Protein AF-A0A7J9QIY5-F1 (afdb_monomer_lite)

pLDDT: mean 89.52, std 9.62, range [53.38, 96.69]

Foldseek 3Di:
DAPPQDPVNVVVQCVVQVDPCSRPVCPVVVVVDPVVVVVCCVVPPPDDDDPDDDDDDDPLVVQLCCCCVVVVDDSVVSVVVVVVVVVVVVVVPDDPVVPD

Secondary structure (DSSP, 8-state):
--TT--HHHHHHHHHHHSSSTT-GGGHHHHHTS-HHHHHHHHHS-----------PPP-HHHHHIIIIIIT---HHHHHHHHHHHHHHHHHTT--GGG--

Radius of gyration: 25.41 Å; chains: 1; bounding box: 50×44×49 Å

Structure (mmCIF, N/CA/C/O backbone):
data_AF-A0A7J9QIY5-F1
#
_entry.id   AF-A0A7J9QIY5-F1
#
loop_
_atom_site.group_PDB
_atom_site.id
_atom_site.type_symbol
_atom_site.label_atom_id
_atom_site.label_alt_id
_atom_site.label_comp_id
_atom_site.label_asym_id
_atom_site.label_entity_id
_atom_site.label_seq_id
_atom_site.pdbx_PDB_ins_code
_atom_site.Cartn_x
_atom_site.Cartn_y
_atom_site.Cartn_z
_atom_site.occupancy
_atom_site.B_iso_or_equiv
_atom_site.auth_seq_id
_atom_site.auth_comp_id
_atom_site.auth_asym_id
_atom_site.auth_atom_id
_atom_site.pdbx_PDB_model_num
ATOM 1 N N . GLY A 1 1 ? -7.225 10.770 13.212 1.00 83.69 1 GLY A N 1
ATOM 2 C CA . GLY A 1 1 ? -7.439 9.803 14.313 1.00 83.69 1 GLY A CA 1
ATOM 3 C C . GLY A 1 1 ? -8.004 10.548 15.506 1.00 83.69 1 GLY A C 1
ATOM 4 O O . GLY A 1 1 ? -7.936 11.766 15.489 1.00 83.69 1 GLY A O 1
ATOM 5 N N . PHE A 1 2 ? -8.557 9.859 16.503 1.00 90.62 2 PHE A N 1
ATOM 6 C CA . PHE A 1 2 ? -9.164 10.504 17.678 1.00 90.62 2 PHE A CA 1
ATOM 7 C C . PHE A 1 2 ? -8.123 10.783 18.767 1.00 90.62 2 PHE A C 1
ATOM 9 O O . PHE A 1 2 ? -7.235 9.957 19.007 1.00 90.62 2 PHE A O 1
ATOM 16 N N . GLU A 1 3 ? -8.218 11.936 19.428 1.00 90.94 3 GLU A N 1
ATOM 17 C CA . GLU A 1 3 ? -7.262 12.304 20.475 1.00 90.94 3 GLU A CA 1
ATOM 18 C C . GLU A 1 3 ? -7.379 11.356 21.672 1.00 90.94 3 GLU A C 1
ATOM 20 O O . GLU A 1 3 ? -8.466 10.928 22.049 1.00 90.94 3 GLU A O 1
ATOM 25 N N . ARG A 1 4 ? -6.240 11.005 22.285 1.00 91.06 4 ARG A N 1
ATOM 26 C CA . ARG A 1 4 ? -6.153 10.089 23.445 1.00 91.06 4 ARG A CA 1
ATOM 27 C C . ARG A 1 4 ? -6.690 8.668 23.198 1.00 91.06 4 ARG A C 1
ATOM 29 O O . ARG A 1 4 ? -6.721 7.859 24.126 1.00 91.06 4 ARG A O 1
ATOM 36 N N . ILE A 1 5 ? -7.023 8.313 21.956 1.00 93.62 5 ILE A N 1
ATOM 37 C CA . ILE A 1 5 ? -7.421 6.960 21.564 1.00 93.62 5 ILE A CA 1
ATOM 38 C C . ILE A 1 5 ? -6.306 6.328 20.731 1.00 93.62 5 ILE A C 1
ATOM 40 O O . ILE A 1 5 ? -6.174 6.547 19.530 1.00 93.62 5 ILE A O 1
ATOM 44 N N . GLY A 1 6 ? -5.495 5.499 21.390 1.00 94.00 6 GLY A N 1
ATOM 45 C CA . GLY A 1 6 ? -4.486 4.674 20.725 1.00 94.00 6 GLY A CA 1
ATOM 46 C C . GLY A 1 6 ? -5.063 3.383 20.118 1.00 94.00 6 GLY A C 1
ATOM 47 O O . GLY A 1 6 ? -6.212 3.027 20.393 1.00 94.00 6 GLY A O 1
ATOM 48 N N . PRO A 1 7 ? -4.257 2.604 19.368 1.00 96.06 7 PRO A N 1
ATOM 49 C CA . PRO A 1 7 ? -4.719 1.416 18.638 1.00 96.06 7 PRO A CA 1
ATOM 50 C C . PRO A 1 7 ? -5.403 0.350 19.511 1.00 96.06 7 PRO A C 1
ATOM 52 O O . PRO A 1 7 ? -6.434 -0.204 19.132 1.00 96.06 7 PRO A O 1
ATOM 55 N N . LYS A 1 8 ? -4.870 0.082 20.714 1.00 96.69 8 LYS A N 1
ATOM 56 C CA . LYS A 1 8 ? -5.444 -0.899 21.656 1.00 96.69 8 LYS A CA 1
ATOM 57 C C . LYS A 1 8 ? -6.835 -0.478 22.136 1.00 96.69 8 LYS A C 1
ATOM 59 O O . LYS A 1 8 ? -7.747 -1.302 22.196 1.00 96.69 8 LYS A O 1
ATOM 64 N N . THR A 1 9 ? -6.989 0.800 22.475 1.00 95.12 9 THR A N 1
ATOM 65 C CA . THR A 1 9 ? -8.262 1.370 22.927 1.00 95.12 9 THR A CA 1
ATOM 66 C C . THR A 1 9 ? -9.255 1.440 21.771 1.00 95.12 9 THR A C 1
ATOM 68 O O . THR A 1 9 ? -10.379 0.978 21.932 1.00 95.12 9 THR A O 1
ATOM 71 N N . ALA A 1 10 ? -8.825 1.895 20.589 1.00 94.94 10 ALA A N 1
ATOM 72 C CA . ALA A 1 10 ? -9.645 1.919 19.377 1.00 94.94 10 ALA A CA 1
ATOM 73 C C . ALA A 1 10 ? -10.233 0.535 19.062 1.00 94.94 10 ALA A C 1
ATOM 75 O O . ALA A 1 10 ? -11.440 0.397 18.864 1.00 94.94 10 ALA A O 1
ATOM 76 N N . LEU A 1 11 ? -9.401 -0.513 19.106 1.00 95.94 11 LEU A N 1
ATOM 77 C CA . LEU A 1 11 ? -9.848 -1.885 18.871 1.00 95.94 11 LEU A CA 1
ATOM 78 C C . LEU A 1 11 ? -10.874 -2.350 19.914 1.00 95.94 11 LEU A C 1
ATOM 80 O O . LEU A 1 11 ? -11.854 -3.005 19.560 1.00 95.94 11 LEU A O 1
ATOM 84 N N . LYS A 1 12 ? -10.662 -2.026 21.197 1.00 96.31 12 LYS A N 1
ATOM 85 C CA . LYS A 1 12 ? -11.617 -2.350 22.268 1.00 96.31 12 LYS A CA 1
ATOM 86 C C . LYS A 1 12 ? -12.975 -1.689 22.007 1.00 96.31 12 LYS A C 1
ATOM 88 O O . LYS A 1 12 ? -13.991 -2.374 22.085 1.00 96.31 12 LYS A O 1
ATOM 93 N N . LEU A 1 13 ? -12.981 -0.403 21.658 1.00 95.31 13 LEU A N 1
ATOM 94 C CA . LEU A 1 13 ? -14.205 0.366 21.423 1.00 95.31 13 LEU A CA 1
ATOM 95 C C . LEU A 1 13 ? -14.983 -0.144 20.212 1.00 95.31 13 LEU A C 1
ATOM 97 O O . LEU A 1 13 ? -16.177 -0.398 20.330 1.00 95.31 13 LEU A O 1
ATOM 101 N N . ILE A 1 14 ? -14.309 -0.407 19.091 1.00 95.25 14 ILE A N 1
ATOM 102 C CA . ILE A 1 14 ? -14.956 -0.982 17.902 1.00 95.25 14 ILE A CA 1
ATOM 103 C C . ILE A 1 14 ? -15.535 -2.370 18.196 1.00 95.25 14 ILE A C 1
ATOM 105 O O . ILE A 1 14 ? -16.636 -2.688 17.757 1.00 95.25 14 ILE A O 1
ATOM 109 N N . LYS A 1 15 ? -14.854 -3.209 18.986 1.00 95.62 15 LYS A N 1
ATOM 110 C CA . LYS A 1 15 ? -15.403 -4.523 19.362 1.00 95.62 15 LYS A CA 1
ATOM 111 C C . LYS A 1 15 ? -16.683 -4.415 20.196 1.00 95.62 15 LYS A C 1
ATOM 113 O O . LYS A 1 15 ? -17.575 -5.246 20.008 1.00 95.62 15 LYS A O 1
ATOM 118 N N . GLN A 1 16 ? -16.749 -3.429 21.093 1.00 96.38 16 GLN A N 1
ATOM 119 C CA . GLN A 1 16 ? -17.880 -3.191 21.994 1.00 96.38 16 GLN A CA 1
ATOM 120 C C . GLN A 1 16 ? -19.066 -2.527 21.282 1.00 96.38 16 GLN A C 1
ATOM 122 O O . GLN A 1 16 ? -20.185 -3.011 21.406 1.00 96.38 16 GLN A O 1
ATOM 127 N N . HIS A 1 17 ? -18.813 -1.466 20.517 1.00 95.50 17 HIS A N 1
ATOM 128 C CA . HIS A 1 17 ? -19.845 -0.600 19.938 1.00 95.50 17 HIS A CA 1
ATOM 129 C C . HIS A 1 17 ? -20.128 -0.876 18.455 1.00 95.50 17 HIS A C 1
ATOM 131 O O . HIS A 1 17 ? -21.121 -0.399 17.930 1.00 95.50 17 HIS A O 1
ATOM 137 N N . LYS A 1 18 ? -19.297 -1.684 17.782 1.00 94.06 18 LYS A N 1
ATOM 138 C CA . LYS A 1 18 ? -19.377 -2.066 16.356 1.00 94.06 18 LYS A CA 1
ATOM 139 C C . LYS A 1 18 ? -19.131 -0.924 15.371 1.00 94.06 18 LYS A C 1
ATOM 141 O O . LYS A 1 18 ? -18.271 -1.071 14.506 1.00 94.06 18 LYS A O 1
ATOM 146 N N . ARG A 1 19 ? -19.855 0.186 15.493 1.00 93.50 19 ARG A N 1
ATOM 147 C CA . ARG A 1 19 ? -19.796 1.342 14.590 1.00 93.50 19 ARG A CA 1
ATOM 148 C C . ARG A 1 19 ? -19.174 2.551 15.289 1.00 93.50 19 ARG A C 1
ATOM 150 O O . ARG A 1 19 ? -19.133 2.604 16.514 1.00 93.50 19 ARG A O 1
ATOM 157 N N . LEU A 1 20 ? -18.665 3.509 14.513 1.00 92.75 20 LEU A N 1
ATOM 158 C CA . LEU A 1 20 ? -18.012 4.713 15.052 1.00 92.75 20 LEU A CA 1
ATOM 159 C C . LEU A 1 20 ? -19.036 5.644 15.712 1.00 92.75 20 LEU A C 1
ATOM 161 O O . LEU A 1 20 ? -18.831 6.118 16.822 1.00 92.75 20 LEU A O 1
ATOM 165 N N . GLU A 1 21 ? -20.173 5.814 15.052 1.00 93.00 21 GLU A N 1
ATOM 166 C CA . GLU A 1 21 ? -21.345 6.564 15.494 1.00 93.00 21 GLU A CA 1
ATOM 167 C C . GLU A 1 21 ? -21.974 6.010 16.780 1.00 93.00 21 GLU A C 1
ATOM 169 O O . GLU A 1 21 ? -22.630 6.752 17.498 1.00 93.00 21 GLU A O 1
ATOM 174 N N . ASP A 1 22 ? -21.696 4.755 17.135 1.00 94.88 22 ASP A N 1
ATOM 175 C CA . ASP A 1 22 ? -22.182 4.144 18.373 1.00 94.88 22 ASP A CA 1
ATOM 176 C C . ASP A 1 22 ? -21.185 4.300 19.544 1.00 94.88 22 ASP A C 1
ATOM 178 O O . ASP A 1 22 ? -21.471 3.852 20.657 1.00 94.88 22 ASP A O 1
ATOM 182 N N . ILE A 1 23 ? -20.003 4.907 19.326 1.00 94.44 23 ILE A N 1
ATOM 183 C CA . ILE A 1 23 ? -18.974 5.129 20.358 1.00 94.44 23 ILE A CA 1
ATOM 184 C C . ILE A 1 23 ? -19.171 6.518 20.988 1.00 94.44 23 ILE A C 1
ATOM 186 O O . ILE A 1 23 ? -18.836 7.522 20.356 1.00 94.44 23 ILE A O 1
ATOM 190 N N . PRO A 1 24 ? -19.609 6.627 22.257 1.00 92.38 24 PRO A N 1
ATOM 191 C CA . PRO A 1 24 ? -19.912 7.925 22.872 1.00 92.38 24 PRO A CA 1
ATOM 192 C C . PRO A 1 24 ? -18.688 8.842 23.010 1.00 92.38 24 PRO A C 1
ATOM 194 O O . PRO A 1 24 ? -18.795 10.057 22.921 1.00 92.38 24 PRO A O 1
ATOM 197 N N . GLN A 1 25 ? -17.508 8.250 23.204 1.00 91.62 25 GLN A N 1
ATOM 198 C CA . GLN A 1 25 ? -16.258 8.957 23.520 1.00 91.62 25 GLN A CA 1
ATOM 199 C C . GLN A 1 25 ? -15.690 9.772 22.355 1.00 91.62 25 GLN A C 1
ATOM 201 O O . GLN A 1 25 ? -14.800 10.585 22.575 1.00 91.62 25 GLN A O 1
ATOM 206 N N . ILE A 1 26 ? -16.155 9.516 21.131 1.00 92.81 26 ILE A N 1
ATOM 207 C CA . ILE A 1 26 ? -15.625 10.153 19.922 1.00 92.81 26 ILE A CA 1
ATOM 208 C C . ILE A 1 26 ? -16.642 11.046 19.226 1.00 92.81 26 ILE A C 1
ATOM 210 O O . ILE A 1 26 ? -16.285 11.635 18.220 1.00 92.81 26 ILE A O 1
ATOM 214 N N . GLN A 1 27 ? -17.880 11.155 19.720 1.00 92.81 27 GLN A N 1
ATOM 215 C CA . GLN A 1 27 ? -18.976 11.811 18.990 1.00 92.81 27 GLN A CA 1
ATOM 216 C C . GLN A 1 27 ? -18.662 13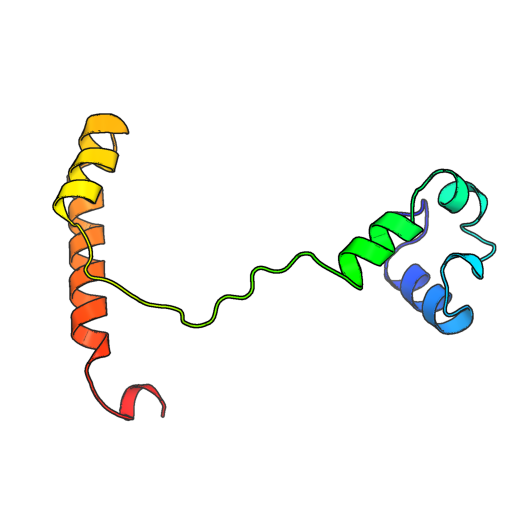.262 18.615 1.00 92.81 27 GLN A C 1
ATOM 218 O O . GLN A 1 27 ? -18.906 13.658 17.481 1.00 92.81 27 GLN A O 1
ATOM 223 N N . GLU A 1 28 ? -18.072 14.034 19.533 1.00 91.56 28 GLU A N 1
ATOM 224 C CA . GLU A 1 28 ? -17.687 15.428 19.273 1.00 91.56 28 GLU A CA 1
ATOM 225 C C . GLU A 1 28 ? -16.689 15.523 18.112 1.00 91.56 28 GLU A C 1
ATOM 227 O O . GLU A 1 28 ? -16.957 16.191 17.121 1.00 91.56 28 GLU A O 1
ATOM 232 N N . GLN A 1 29 ? -15.593 14.763 18.182 1.00 91.88 29 GLN A N 1
ATOM 233 C CA . GLN A 1 29 ? -14.572 14.725 17.132 1.00 91.88 29 GLN A CA 1
ATOM 234 C C . GLN A 1 29 ? -15.072 14.066 15.838 1.00 91.88 29 GLN A C 1
ATOM 236 O O . GLN A 1 29 ? -14.590 14.378 14.756 1.00 91.88 29 GLN A O 1
ATOM 241 N N . LEU A 1 30 ? -16.009 13.119 15.931 1.00 91.75 30 LEU A N 1
ATOM 242 C CA . LEU A 1 30 ? -16.581 12.415 14.786 1.00 91.75 30 LEU A CA 1
ATOM 243 C C . LEU A 1 30 ? -17.448 13.358 13.949 1.00 91.75 30 LEU A C 1
ATOM 245 O O . LEU A 1 30 ? -17.407 13.265 12.729 1.00 91.75 30 LEU A O 1
ATOM 249 N N . ASN A 1 31 ? -18.175 14.278 14.588 1.00 91.31 31 ASN A N 1
ATOM 250 C CA . ASN A 1 31 ? -19.010 15.272 13.907 1.00 91.31 31 ASN A CA 1
ATOM 251 C C . ASN A 1 31 ? -18.196 16.313 13.122 1.00 91.31 31 ASN A C 1
ATOM 253 O O . ASN A 1 31 ? -18.718 16.916 12.189 1.00 91.31 31 ASN A O 1
ATOM 257 N N . GLU A 1 32 ? -16.925 16.513 13.472 1.00 93.12 32 GLU A N 1
ATOM 258 C CA . GLU A 1 32 ? -16.003 17.388 12.736 1.00 93.12 32 GLU A CA 1
ATOM 259 C C . GLU A 1 32 ? -15.380 16.698 11.509 1.00 93.12 32 GLU A C 1
ATOM 261 O O . GLU A 1 32 ? -14.689 17.338 10.716 1.00 93.12 32 GLU A O 1
ATOM 266 N N . ILE A 1 33 ? -15.597 15.388 11.345 1.00 91.19 33 ILE A N 1
ATOM 267 C CA . ILE A 1 33 ? -14.965 14.563 10.315 1.00 91.19 33 ILE A CA 1
ATOM 268 C C . ILE A 1 33 ? -16.036 13.987 9.385 1.00 91.19 33 ILE A C 1
ATOM 270 O O . ILE A 1 33 ? -17.014 13.388 9.823 1.00 91.19 33 ILE A O 1
ATOM 274 N N . GLU A 1 34 ? -15.795 14.032 8.074 1.00 93.06 34 GLU A N 1
ATOM 275 C CA . GLU A 1 34 ? -16.623 13.343 7.073 1.00 93.06 34 GLU A CA 1
ATOM 276 C C . GLU A 1 34 ? -16.351 11.825 7.055 1.00 93.06 34 GLU A C 1
ATOM 278 O O . GLU A 1 34 ? -15.891 11.235 6.072 1.00 93.06 34 GLU A O 1
ATOM 283 N N . PHE A 1 35 ? -16.608 11.156 8.181 1.00 93.50 35 PHE A N 1
ATOM 284 C CA . PHE A 1 35 ? -16.251 9.750 8.374 1.00 93.50 35 PHE A CA 1
ATOM 285 C C . PHE A 1 35 ? -16.994 8.805 7.420 1.00 93.50 35 PHE A C 1
ATOM 287 O O . PHE A 1 35 ? -16.454 7.755 7.076 1.00 93.50 35 PHE A O 1
ATOM 294 N N . GLU A 1 36 ? -18.196 9.167 6.963 1.00 93.31 36 GLU A N 1
ATOM 295 C CA . GLU A 1 36 ? -18.950 8.387 5.973 1.00 93.31 36 GLU A CA 1
ATOM 296 C C . GLU A 1 36 ? -18.264 8.388 4.602 1.00 93.31 36 GLU A C 1
ATOM 298 O O . GLU A 1 36 ? -18.219 7.354 3.934 1.00 93.31 36 GLU A O 1
ATOM 303 N N . GLN A 1 37 ? -17.656 9.507 4.190 1.00 93.94 37 GLN A N 1
ATOM 304 C CA . GLN A 1 37 ? -16.878 9.551 2.950 1.00 93.94 37 GLN A CA 1
ATOM 305 C C . GLN A 1 37 ? -15.620 8.692 3.074 1.00 93.94 37 GLN A C 1
ATOM 307 O O . GLN A 1 37 ? -15.324 7.898 2.182 1.00 93.94 37 GLN A O 1
ATOM 312 N N . ILE A 1 38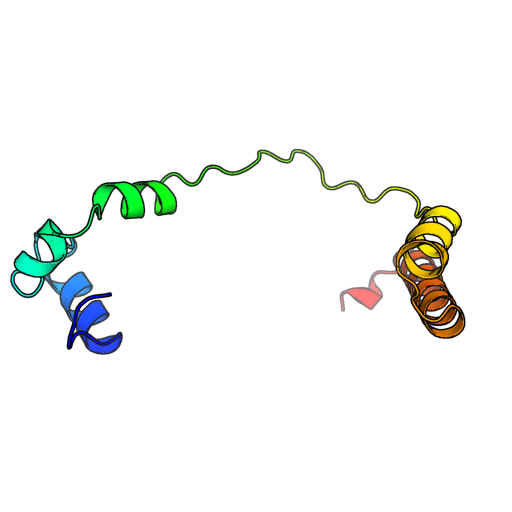 ? -14.918 8.789 4.206 1.00 93.69 38 ILE A N 1
ATOM 313 C CA . ILE A 1 38 ? -13.749 7.949 4.493 1.00 93.69 38 ILE A CA 1
ATOM 314 C C . ILE A 1 38 ? -14.151 6.469 4.461 1.00 93.69 38 ILE A C 1
ATOM 316 O O . ILE A 1 38 ? -13.517 5.664 3.781 1.00 93.69 38 ILE A O 1
ATOM 320 N N . ARG A 1 39 ? -15.248 6.104 5.133 1.00 94.81 39 ARG A N 1
ATOM 321 C CA . ARG A 1 39 ? -15.808 4.748 5.116 1.00 94.81 39 ARG A CA 1
ATOM 322 C C . ARG A 1 39 ? -16.130 4.295 3.695 1.00 94.81 39 ARG A C 1
ATOM 324 O O . ARG A 1 39 ? -15.804 3.164 3.348 1.00 94.81 39 ARG A O 1
ATOM 331 N N . LYS A 1 40 ? -16.722 5.161 2.868 1.00 96.44 40 LYS A N 1
ATOM 332 C CA . LYS A 1 40 ? -17.031 4.857 1.467 1.00 96.44 40 LYS A CA 1
ATOM 333 C C . LYS A 1 40 ? -15.772 4.562 0.658 1.00 96.44 40 LYS A C 1
ATOM 335 O O . LYS A 1 40 ? -15.797 3.606 -0.101 1.00 96.44 40 LYS A O 1
ATOM 340 N N . ILE A 1 41 ? -14.682 5.307 0.850 1.00 96.00 41 ILE A N 1
ATOM 341 C CA . ILE A 1 41 ? -13.401 5.039 0.173 1.00 96.00 41 ILE A CA 1
ATOM 342 C C . ILE A 1 41 ? -12.883 3.636 0.520 1.00 96.00 41 ILE A C 1
ATOM 344 O O . ILE A 1 41 ? -12.397 2.929 -0.356 1.00 96.00 41 ILE A O 1
ATOM 348 N N . PHE A 1 42 ? -13.010 3.209 1.780 1.00 94.88 42 PHE A N 1
ATOM 349 C CA . PHE A 1 42 ? -12.561 1.877 2.201 1.00 94.88 42 PHE A CA 1
ATOM 350 C C . PHE A 1 42 ? -13.505 0.743 1.781 1.00 94.88 42 PHE A C 1
ATOM 352 O O . PHE A 1 42 ? -13.030 -0.346 1.470 1.00 94.88 42 PHE A O 1
ATOM 359 N N . LEU A 1 43 ? -14.824 0.966 1.801 1.00 95.75 43 LEU A N 1
ATOM 360 C CA . LEU A 1 43 ? -15.814 -0.058 1.443 1.00 95.75 43 LEU A CA 1
ATOM 361 C C . LEU A 1 43 ? -16.004 -0.195 -0.069 1.00 95.75 43 LEU A C 1
ATOM 363 O O . LEU A 1 43 ? -16.188 -1.302 -0.561 1.00 95.75 43 LEU A O 1
ATOM 367 N N . ASN A 1 44 ? -15.957 0.925 -0.786 1.00 95.00 44 ASN A N 1
ATOM 368 C CA . ASN A 1 44 ? -16.156 1.027 -2.227 1.00 95.00 44 ASN A CA 1
ATOM 369 C C . ASN A 1 44 ? -14.987 1.806 -2.853 1.00 95.00 44 ASN A C 1
ATOM 371 O O . ASN A 1 44 ? -15.192 2.924 -3.342 1.00 95.00 44 ASN A O 1
ATOM 375 N N . PRO A 1 45 ? -13.758 1.264 -2.804 1.00 94.56 45 PRO A N 1
ATOM 376 C CA . PRO A 1 45 ? -12.624 1.910 -3.437 1.00 94.56 45 PRO A CA 1
ATOM 377 C C . PRO A 1 45 ? -12.820 1.941 -4.954 1.00 94.56 45 PRO A C 1
ATOM 379 O O . PRO A 1 45 ? -13.262 0.963 -5.561 1.00 94.56 45 PRO A O 1
ATOM 382 N N . GLU A 1 46 ? -12.443 3.053 -5.577 1.00 92.31 46 GLU A N 1
ATOM 383 C CA . GLU A 1 46 ? -12.307 3.111 -7.029 1.00 92.31 46 GLU A CA 1
ATOM 384 C C . GLU A 1 46 ? -11.069 2.308 -7.426 1.00 92.31 46 GLU A C 1
ATOM 386 O O . GLU A 1 46 ? -9.930 2.742 -7.247 1.00 92.31 46 GLU A O 1
ATOM 391 N N . VAL A 1 47 ? -11.304 1.093 -7.914 1.00 92.56 47 VAL A N 1
ATOM 392 C CA . VAL A 1 47 ? -10.255 0.187 -8.376 1.00 92.56 47 VAL A CA 1
ATOM 393 C C . VAL A 1 47 ? -10.316 0.068 -9.889 1.00 92.56 47 VAL A C 1
ATOM 395 O O . VAL A 1 47 ? -11.389 -0.071 -10.478 1.00 92.56 47 VAL A O 1
ATOM 398 N N . ALA A 1 48 ? -9.151 0.121 -10.530 1.00 90.31 48 ALA A N 1
ATOM 399 C CA . ALA A 1 48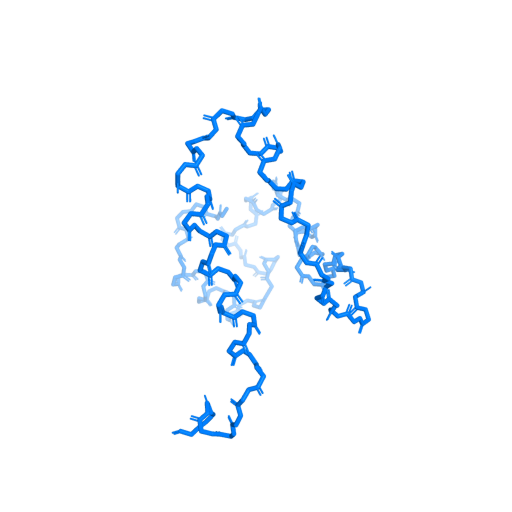 ? -9.052 -0.173 -11.948 1.00 90.31 48 ALA A CA 1
ATOM 400 C C . ALA A 1 48 ? -9.318 -1.666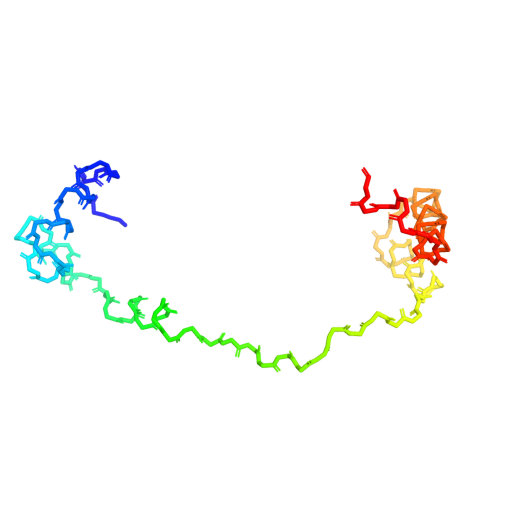 -12.165 1.00 90.31 48 ALA A C 1
ATOM 402 O O . ALA A 1 48 ? -8.675 -2.509 -11.537 1.00 90.31 48 ALA A O 1
ATOM 403 N N . ASN A 1 49 ? -10.244 -1.989 -13.067 1.00 89.25 49 ASN A N 1
ATOM 404 C CA . ASN A 1 49 ? -10.398 -3.359 -13.530 1.00 89.25 49 ASN A CA 1
ATOM 405 C C . ASN A 1 49 ? -9.299 -3.642 -14.561 1.00 89.25 49 ASN A C 1
ATOM 407 O O . ASN A 1 49 ? -9.322 -3.087 -15.659 1.00 89.25 49 ASN A O 1
ATOM 411 N N . VAL A 1 50 ? -8.301 -4.435 -14.174 1.00 87.69 50 VAL A N 1
ATOM 412 C CA . VAL A 1 50 ? -7.175 -4.806 -15.037 1.00 87.69 50 VAL A CA 1
ATOM 413 C C . VAL A 1 50 ? -7.333 -6.274 -15.401 1.00 87.69 50 VAL A C 1
ATOM 415 O O . VAL A 1 50 ? -7.108 -7.141 -14.561 1.00 87.69 50 VAL A O 1
ATOM 418 N N . ASP A 1 51 ? -7.713 -6.538 -16.651 1.00 85.69 51 ASP A N 1
ATOM 419 C CA . ASP A 1 51 ? -8.001 -7.896 -17.125 1.00 85.69 51 ASP A CA 1
ATOM 420 C C . ASP A 1 51 ? -6.739 -8.772 -17.191 1.00 85.69 51 ASP A C 1
ATOM 422 O O . ASP A 1 51 ? -6.759 -9.938 -16.803 1.00 85.69 51 ASP A O 1
ATOM 426 N N . GLU A 1 52 ? -5.620 -8.216 -17.667 1.00 88.88 52 GLU A N 1
ATOM 427 C CA . GLU A 1 52 ? -4.368 -8.955 -17.830 1.00 88.88 52 GLU A CA 1
ATOM 428 C C . GLU A 1 52 ? -3.148 -8.060 -17.589 1.00 88.88 52 GLU A C 1
ATOM 430 O O . GLU A 1 52 ? -3.033 -6.960 -18.134 1.00 88.88 52 GLU A O 1
ATOM 435 N N . ILE A 1 53 ? -2.193 -8.561 -16.803 1.00 87.50 53 ILE A N 1
ATOM 436 C CA . ILE A 1 53 ? -0.892 -7.917 -16.613 1.00 87.50 53 ILE A CA 1
ATOM 437 C C . ILE A 1 53 ? 0.069 -8.453 -17.676 1.00 87.50 53 ILE A C 1
ATOM 439 O O . ILE A 1 53 ? 0.572 -9.572 -17.566 1.00 87.50 53 ILE A O 1
ATOM 443 N N . LYS A 1 54 ? 0.348 -7.636 -18.697 1.00 87.38 54 LYS A N 1
ATOM 444 C CA . LYS A 1 54 ? 1.282 -7.970 -19.781 1.00 87.38 54 LYS A CA 1
ATOM 445 C C . LYS A 1 54 ? 2.655 -7.360 -19.537 1.00 87.38 54 LYS A C 1
ATOM 447 O O . LYS A 1 54 ? 2.782 -6.165 -19.279 1.00 87.38 54 LYS A O 1
ATOM 452 N N . PHE A 1 55 ? 3.687 -8.186 -19.667 1.00 85.56 55 PHE A N 1
ATOM 453 C CA . PHE A 1 55 ? 5.078 -7.744 -19.669 1.00 85.56 55 PHE A CA 1
ATOM 454 C C . PHE A 1 55 ? 5.560 -7.684 -21.118 1.00 85.56 55 PHE A C 1
ATOM 456 O O . PHE A 1 55 ? 5.846 -8.719 -21.713 1.00 85.56 55 PHE A O 1
ATOM 463 N N . ASN A 1 56 ? 5.607 -6.477 -21.680 1.00 87.19 56 ASN A N 1
ATOM 464 C CA . ASN A 1 56 ? 6.088 -6.248 -23.042 1.00 87.19 56 ASN A CA 1
ATOM 465 C C . ASN A 1 56 ? 7.622 -6.221 -23.094 1.00 87.19 56 ASN A C 1
ATOM 467 O O . ASN A 1 56 ? 8.299 -6.200 -22.061 1.00 87.19 56 ASN A O 1
ATOM 471 N N . GLU A 1 57 ? 8.165 -6.201 -24.309 1.00 88.75 57 GLU A N 1
ATOM 472 C CA . GLU A 1 57 ? 9.596 -6.020 -24.526 1.00 88.75 57 GLU A CA 1
ATOM 473 C C . GLU A 1 57 ? 10.091 -4.703 -23.920 1.00 88.75 57 GLU A C 1
ATOM 475 O O . GLU A 1 57 ? 9.396 -3.685 -23.904 1.00 88.75 57 GLU A O 1
ATOM 480 N N . VAL A 1 58 ? 11.308 -4.745 -23.383 1.00 90.44 58 VAL A N 1
ATOM 481 C CA . VAL A 1 58 ? 11.928 -3.594 -22.730 1.00 90.44 58 VAL A CA 1
ATOM 482 C C . VAL A 1 58 ? 12.610 -2.726 -23.781 1.00 90.44 58 VAL A C 1
ATOM 484 O O . VAL A 1 58 ? 13.513 -3.190 -24.476 1.00 90.44 58 VAL A O 1
ATOM 487 N N . ASP A 1 59 ? 12.240 -1.449 -23.836 1.00 93.62 59 ASP A N 1
ATOM 488 C CA . ASP A 1 59 ? 12.938 -0.444 -24.640 1.00 93.62 59 ASP A CA 1
ATOM 489 C C . ASP A 1 59 ? 14.203 0.047 -23.916 1.00 93.62 59 ASP A C 1
ATOM 491 O O . ASP A 1 59 ? 14.194 1.013 -23.149 1.00 93.62 59 ASP A O 1
ATOM 495 N N . TYR A 1 60 ? 15.310 -0.664 -24.127 1.00 92.56 60 TYR A N 1
ATOM 496 C CA . TYR A 1 60 ? 16.593 -0.339 -23.505 1.00 92.56 60 TYR A CA 1
ATOM 497 C C . TYR A 1 60 ? 17.138 1.024 -23.949 1.00 92.56 60 TYR A C 1
ATOM 499 O O . TYR A 1 60 ? 17.678 1.758 -23.119 1.00 92.56 60 TYR A O 1
ATOM 507 N N . GLU A 1 61 ? 16.992 1.375 -25.227 1.00 92.69 61 GLU A N 1
ATOM 508 C CA . GLU A 1 61 ? 17.501 2.639 -25.767 1.00 92.69 61 GLU A CA 1
ATOM 509 C C . GLU A 1 61 ? 16.702 3.828 -25.232 1.00 92.69 61 GLU A C 1
ATOM 511 O O . GLU A 1 61 ? 17.294 4.819 -24.797 1.00 92.69 61 GLU A O 1
ATOM 516 N N . GLY A 1 62 ? 15.372 3.713 -25.182 1.00 94.44 62 GLY A N 1
ATOM 517 C CA . GLY A 1 62 ? 14.496 4.718 -24.588 1.00 94.44 62 GLY A CA 1
ATOM 518 C C . GLY A 1 62 ? 14.804 4.962 -23.112 1.00 94.44 62 GLY A C 1
ATOM 519 O O . GLY A 1 62 ? 14.899 6.114 -22.683 1.00 94.44 62 GLY A O 1
ATOM 520 N N . ILE A 1 63 ? 15.057 3.899 -22.339 1.00 94.38 63 ILE A N 1
ATOM 521 C CA . ILE A 1 63 ? 15.429 4.027 -20.922 1.00 94.38 63 ILE A CA 1
ATOM 522 C C . ILE A 1 63 ? 16.762 4.769 -20.758 1.00 94.38 63 ILE A C 1
ATOM 524 O O . ILE A 1 63 ? 16.859 5.658 -19.909 1.00 94.38 63 ILE A O 1
ATOM 528 N N . VAL A 1 64 ? 17.786 4.431 -21.552 1.00 94.44 64 VAL A N 1
ATOM 529 C CA . VAL A 1 64 ? 19.087 5.121 -21.499 1.00 94.44 64 VAL A CA 1
ATOM 530 C C . VAL A 1 64 ? 18.932 6.583 -21.904 1.00 94.44 64 VAL A C 1
ATOM 532 O O . VAL A 1 64 ? 19.413 7.461 -21.190 1.00 94.44 64 VAL A O 1
ATOM 535 N N . ASN A 1 65 ? 18.220 6.864 -22.997 1.00 95.31 65 ASN A N 1
ATOM 536 C CA . ASN A 1 65 ? 17.980 8.228 -23.460 1.00 95.31 65 ASN A CA 1
ATOM 537 C C . ASN A 1 65 ? 17.291 9.073 -22.380 1.00 95.31 65 ASN A C 1
ATOM 539 O O . ASN A 1 65 ? 17.811 10.123 -22.009 1.00 95.31 65 ASN A O 1
ATOM 543 N N . TYR A 1 66 ? 16.190 8.588 -21.807 1.00 96.31 66 TYR A N 1
ATOM 544 C CA . TYR A 1 66 ? 15.456 9.327 -20.784 1.00 96.31 66 TYR A CA 1
ATOM 545 C C . TYR A 1 66 ? 16.284 9.523 -19.505 1.00 96.31 66 TYR A C 1
ATOM 547 O O . TYR A 1 66 ? 16.428 10.638 -19.005 1.00 96.31 66 TYR A O 1
ATOM 555 N N . LEU A 1 67 ? 16.873 8.456 -18.958 1.00 95.81 67 LEU A N 1
ATOM 556 C CA . LEU A 1 67 ? 17.554 8.546 -17.665 1.00 95.81 67 LEU A CA 1
ATOM 557 C C . LEU A 1 67 ? 18.905 9.263 -17.757 1.00 95.81 67 LEU A C 1
ATOM 559 O O . LEU A 1 67 ? 19.217 10.079 -16.891 1.00 95.81 67 LEU A O 1
ATOM 563 N N . VAL A 1 68 ? 19.707 8.983 -18.784 1.00 94.56 68 VAL A N 1
ATOM 564 C CA . VAL A 1 68 ? 21.056 9.549 -18.918 1.00 94.56 68 VAL A CA 1
ATOM 565 C C . VAL A 1 68 ? 21.002 10.934 -19.553 1.00 94.56 68 VAL A C 1
ATOM 567 O O . VAL A 1 68 ? 21.555 11.873 -18.987 1.00 94.56 68 VAL A O 1
ATOM 570 N N . LYS A 1 69 ? 20.319 11.092 -20.696 1.00 90.69 69 LYS A N 1
ATOM 571 C CA . LYS A 1 69 ? 20.350 12.358 -21.450 1.00 90.69 69 LYS A CA 1
ATOM 572 C C . LYS A 1 69 ? 19.426 13.416 -20.854 1.00 90.69 69 LYS A C 1
ATOM 574 O O . LYS A 1 69 ? 19.826 14.570 -20.766 1.00 90.69 69 LYS A O 1
ATOM 579 N N . GLU A 1 70 ? 18.214 13.046 -20.438 1.00 95.38 70 GLU A N 1
ATOM 580 C CA . GLU A 1 70 ? 17.232 14.028 -19.943 1.00 95.38 70 GLU A CA 1
ATOM 581 C C . GLU A 1 70 ? 17.277 14.216 -18.424 1.00 95.38 70 GLU A C 1
ATOM 583 O O . GLU A 1 70 ? 16.972 15.296 -17.917 1.00 95.38 70 GLU A O 1
ATOM 588 N N . ARG A 1 71 ? 17.630 13.165 -17.676 1.00 94.88 71 ARG A N 1
ATOM 589 C CA . ARG A 1 71 ? 17.625 13.177 -16.204 1.00 94.88 71 ARG A CA 1
ATOM 590 C C . ARG A 1 71 ? 19.022 13.153 -15.577 1.00 94.88 71 ARG A C 1
ATOM 592 O O . ARG A 1 71 ? 19.117 13.134 -14.351 1.00 94.88 71 ARG A O 1
ATOM 599 N N . SER A 1 72 ? 20.082 13.183 -16.389 1.00 94.44 72 SER A N 1
ATOM 600 C CA . SER A 1 72 ? 21.487 13.264 -15.957 1.00 94.44 72 SER A CA 1
ATOM 601 C C . SER A 1 72 ? 21.923 12.152 -14.993 1.00 94.44 72 SER A C 1
ATOM 603 O O . SER A 1 72 ? 22.754 12.369 -14.106 1.00 94.44 72 SER A O 1
ATOM 605 N N . PHE A 1 73 ? 21.368 10.946 -15.134 1.00 94.94 73 PHE A N 1
ATOM 606 C CA . PHE A 1 73 ? 21.852 9.777 -14.404 1.00 94.94 73 PHE A CA 1
ATOM 607 C C . PHE A 1 73 ? 23.192 9.300 -14.976 1.00 94.94 73 PHE A C 1
ATOM 609 O O . PHE A 1 73 ? 23.464 9.420 -16.166 1.00 94.94 73 PHE A O 1
ATOM 616 N N . SER A 1 74 ? 24.023 8.701 -14.120 1.00 95.06 74 SER A N 1
ATOM 617 C CA . SER A 1 74 ? 25.280 8.072 -14.538 1.00 95.06 74 SER A CA 1
ATOM 618 C C . SER A 1 74 ? 25.017 6.916 -15.505 1.00 95.06 74 SER A C 1
ATOM 620 O O . SER A 1 74 ? 24.377 5.929 -15.133 1.00 95.06 74 SER A O 1
ATOM 622 N N . GLU A 1 75 ? 25.562 7.030 -16.714 1.00 92.69 75 GLU A N 1
ATOM 623 C CA . GLU A 1 75 ? 25.437 6.034 -17.779 1.00 92.69 75 GLU A CA 1
ATOM 624 C C . GLU A 1 75 ? 25.915 4.649 -17.334 1.00 92.69 75 GLU A C 1
ATOM 626 O O . GLU A 1 75 ? 25.157 3.684 -17.422 1.00 92.69 75 GLU A O 1
ATOM 631 N N . ASP A 1 76 ? 27.101 4.565 -16.724 1.00 93.94 76 ASP A N 1
ATOM 632 C CA . ASP A 1 76 ? 27.668 3.309 -16.213 1.00 93.94 76 ASP A CA 1
ATOM 633 C C . ASP A 1 76 ? 26.721 2.582 -15.245 1.00 93.94 76 ASP A C 1
ATOM 635 O O . ASP A 1 76 ? 26.554 1.357 -15.289 1.00 93.94 76 ASP A O 1
ATOM 639 N N . ARG A 1 77 ? 26.049 3.340 -14.367 1.00 91.94 77 ARG A N 1
ATOM 640 C CA . ARG A 1 77 ? 25.096 2.787 -13.397 1.00 91.94 77 ARG A CA 1
ATOM 641 C C . ARG A 1 77 ? 23.833 2.269 -14.084 1.00 91.94 77 ARG A C 1
ATOM 643 O O . ARG A 1 77 ? 23.332 1.200 -13.712 1.00 91.94 77 ARG A O 1
ATOM 650 N N . ILE A 1 78 ? 23.316 3.013 -15.061 1.00 94.62 78 ILE A N 1
ATOM 651 C CA . ILE A 1 78 ? 22.135 2.610 -15.830 1.00 94.62 78 ILE A CA 1
ATOM 652 C C . ILE A 1 78 ? 22.454 1.361 -16.654 1.00 94.62 78 ILE A C 1
ATOM 654 O O . ILE A 1 78 ? 21.726 0.372 -16.552 1.00 94.62 78 ILE A O 1
ATOM 658 N N . GLN A 1 79 ? 23.588 1.333 -17.353 1.00 93.00 79 GLN A N 1
ATOM 659 C CA . GLN A 1 79 ? 23.999 0.194 -18.170 1.00 93.00 79 GLN A CA 1
ATOM 660 C C . GLN A 1 79 ? 24.182 -1.084 -17.337 1.00 93.00 79 GLN A C 1
ATOM 662 O O . GLN A 1 79 ? 23.692 -2.152 -17.710 1.00 93.00 79 GLN A O 1
ATOM 667 N N . SER A 1 80 ? 24.821 -0.988 -16.165 1.00 93.94 80 SER A N 1
ATOM 668 C CA . SER A 1 80 ? 24.954 -2.115 -15.227 1.00 93.94 80 SER A CA 1
ATOM 669 C C . SER A 1 80 ? 23.590 -2.666 -14.782 1.00 93.94 80 SER A C 1
ATOM 671 O O . SER A 1 80 ? 23.364 -3.882 -14.759 1.00 93.94 80 SER A O 1
ATOM 673 N N . THR A 1 81 ? 22.636 -1.775 -14.501 1.00 93.75 81 THR A N 1
ATOM 674 C CA . THR A 1 81 ? 21.281 -2.146 -14.068 1.00 93.75 81 THR A CA 1
ATOM 675 C C . THR A 1 81 ? 20.480 -2.801 -15.193 1.00 93.75 81 THR A C 1
ATOM 677 O O . THR A 1 81 ? 19.846 -3.833 -14.965 1.00 93.75 81 THR A O 1
ATOM 680 N N . LEU A 1 82 ? 20.549 -2.254 -16.409 1.00 93.88 82 LEU A N 1
ATOM 681 C CA . LEU A 1 82 ? 19.889 -2.805 -17.594 1.00 93.88 82 LEU A CA 1
ATOM 682 C C . LEU A 1 82 ? 20.448 -4.179 -17.974 1.00 93.88 82 LEU A C 1
ATOM 684 O O . LEU A 1 82 ? 19.684 -5.096 -18.275 1.00 93.88 82 LEU A O 1
ATOM 688 N N . ASN A 1 83 ? 21.762 -4.368 -17.855 1.00 92.75 83 ASN A N 1
ATOM 689 C CA . ASN A 1 83 ? 22.391 -5.673 -18.045 1.00 92.75 83 ASN A CA 1
ATOM 690 C C . ASN A 1 83 ? 21.884 -6.707 -17.027 1.00 92.75 83 ASN A C 1
ATOM 692 O O . ASN A 1 83 ? 21.643 -7.864 -17.379 1.00 92.75 83 ASN A O 1
ATOM 696 N N . ARG A 1 84 ? 21.684 -6.310 -15.762 1.00 91.44 84 ARG A N 1
ATOM 697 C CA . ARG A 1 84 ? 21.090 -7.187 -14.739 1.00 91.44 84 ARG A CA 1
ATOM 698 C C . ARG A 1 84 ? 19.627 -7.514 -15.048 1.00 91.44 84 ARG A C 1
ATOM 700 O O . ARG A 1 84 ? 19.233 -8.666 -14.882 1.00 91.44 84 ARG A O 1
ATOM 707 N N . LEU A 1 85 ? 18.851 -6.534 -15.516 1.00 90.88 85 LEU A N 1
ATOM 708 C CA . LEU A 1 85 ? 17.463 -6.729 -15.942 1.00 90.88 85 LEU A CA 1
ATOM 709 C C . LEU A 1 85 ? 17.372 -7.736 -17.095 1.00 90.88 85 LEU A C 1
ATOM 711 O O . LEU A 1 85 ? 16.604 -8.688 -17.003 1.00 90.88 85 LEU A O 1
ATOM 715 N N . LYS A 1 86 ? 18.204 -7.577 -18.133 1.00 89.25 86 LYS A N 1
ATOM 716 C CA . LYS A 1 86 ? 18.261 -8.497 -19.278 1.00 89.25 86 LYS A CA 1
ATOM 717 C C . LYS A 1 86 ? 18.506 -9.942 -18.834 1.00 89.25 86 LYS A C 1
ATOM 719 O O . LYS A 1 86 ? 17.721 -10.827 -19.159 1.00 89.25 86 LYS A O 1
ATOM 724 N N . LYS A 1 87 ? 19.517 -10.160 -17.986 1.00 88.56 87 LYS A N 1
ATOM 725 C CA . LYS A 1 87 ? 19.825 -11.489 -17.428 1.00 88.56 87 LYS A CA 1
ATOM 726 C C . LYS A 1 87 ? 18.676 -12.072 -16.600 1.00 88.56 87 LYS A C 1
ATOM 728 O O . LYS A 1 87 ? 18.478 -13.282 -16.599 1.00 88.56 87 LYS A O 1
ATOM 733 N N . ALA A 1 88 ? 17.946 -11.243 -15.853 1.00 85.50 88 ALA A N 1
ATOM 734 C CA . ALA A 1 88 ? 16.810 -11.701 -15.054 1.00 85.50 88 ALA A CA 1
ATOM 735 C C . ALA A 1 88 ? 15.625 -12.132 -15.933 1.00 85.50 88 ALA A C 1
ATOM 737 O O . ALA A 1 88 ? 14.984 -13.137 -15.635 1.00 85.50 88 ALA A O 1
ATOM 738 N N . LEU A 1 89 ? 15.369 -11.411 -17.029 1.00 82.88 89 LEU A N 1
ATOM 739 C CA . LEU A 1 89 ? 14.332 -11.764 -17.999 1.00 82.88 89 LEU A CA 1
ATOM 740 C C . LEU A 1 89 ? 14.674 -13.056 -18.753 1.00 82.88 89 LEU A C 1
ATOM 742 O O . LEU A 1 89 ? 13.811 -13.918 -18.878 1.00 82.88 89 LEU A O 1
ATOM 746 N N . GLU A 1 90 ? 15.934 -13.244 -19.154 1.00 80.56 90 GLU A N 1
ATOM 747 C CA . GLU A 1 90 ? 16.414 -14.496 -19.765 1.00 80.56 90 GLU A CA 1
ATOM 748 C C . GLU A 1 90 ? 16.264 -15.698 -18.809 1.00 80.56 90 GLU A C 1
ATOM 750 O O . GLU A 1 90 ? 15.853 -16.782 -19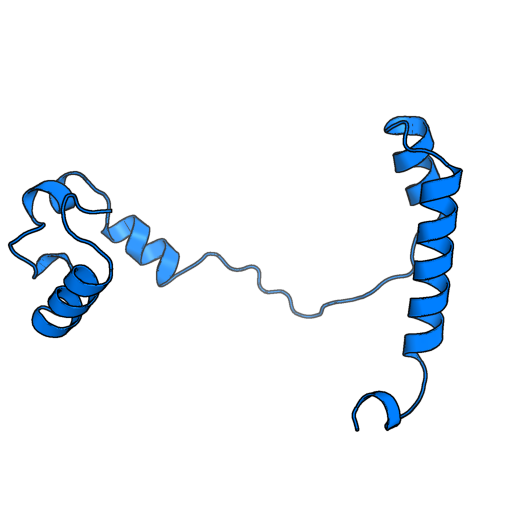.220 1.00 80.56 90 GLU A O 1
ATOM 755 N N . LYS A 1 91 ? 16.530 -15.504 -17.508 1.00 69.94 91 LYS A N 1
ATOM 756 C CA . LYS A 1 91 ? 16.394 -16.549 -16.475 1.00 69.94 91 LYS A CA 1
ATOM 757 C C . LYS A 1 91 ? 14.952 -16.909 -16.117 1.00 69.94 91 LYS A C 1
ATOM 759 O O . LYS A 1 91 ? 14.735 -17.991 -15.584 1.00 69.94 91 LYS A O 1
ATOM 764 N N . LYS A 1 92 ? 13.970 -16.052 -16.413 1.00 61.19 92 LYS A N 1
ATOM 765 C CA . LYS A 1 92 ? 12.541 -16.303 -16.133 1.00 61.19 92 LYS A CA 1
ATOM 766 C C . LYS A 1 92 ? 11.968 -17.490 -16.944 1.00 61.19 92 LYS A C 1
ATOM 768 O O . LYS A 1 92 ? 10.841 -17.900 -16.704 1.00 61.19 92 LYS A O 1
ATOM 773 N N . SER A 1 93 ? 12.740 -18.038 -17.888 1.00 59.41 93 SER A N 1
ATOM 774 C CA . SER A 1 93 ? 12.352 -19.083 -18.848 1.00 59.41 93 SER A CA 1
ATOM 775 C C . SER A 1 93 ? 12.772 -20.528 -18.467 1.00 59.41 93 SER A C 1
ATOM 777 O O . SER A 1 93 ? 12.874 -21.383 -19.346 1.00 59.41 93 SER A O 1
ATOM 779 N N . GLN A 1 94 ? 13.074 -20.860 -17.199 1.00 60.59 94 GLN A N 1
ATOM 780 C CA . GLN A 1 94 ? 13.580 -22.211 -16.857 1.00 60.59 94 GLN A CA 1
ATOM 781 C C . GLN A 1 94 ? 13.076 -22.797 -15.515 1.00 60.59 94 GLN A C 1
ATOM 783 O O . GLN A 1 94 ? 13.283 -22.209 -14.461 1.00 60.59 94 GLN A O 1
ATOM 788 N N . ASN A 1 95 ? 12.516 -24.013 -15.639 1.00 65.00 95 ASN A N 1
ATOM 789 C CA . ASN A 1 95 ? 12.296 -25.149 -14.720 1.00 65.00 95 ASN A CA 1
ATOM 790 C C . ASN A 1 95 ? 11.596 -25.001 -13.350 1.00 65.00 95 ASN A C 1
ATOM 792 O O . ASN A 1 95 ? 11.713 -24.024 -12.618 1.00 65.00 95 ASN A O 1
ATOM 796 N N . LEU A 1 96 ? 10.886 -26.086 -12.999 1.00 64.00 96 LEU A N 1
ATOM 797 C CA . LEU A 1 96 ? 10.131 -26.299 -11.755 1.00 64.00 96 LEU A CA 1
ATOM 798 C C . LEU A 1 96 ? 10.975 -26.141 -10.478 1.00 64.00 96 LEU A C 1
ATOM 800 O O . LEU A 1 96 ? 10.409 -25.810 -9.442 1.00 64.00 96 LEU A O 1
ATOM 804 N N . ASP A 1 97 ? 12.300 -26.289 -10.561 1.00 65.12 97 ASP A N 1
ATOM 805 C CA . ASP A 1 97 ? 13.244 -26.084 -9.449 1.00 65.12 97 ASP A CA 1
ATOM 806 C C . ASP A 1 97 ? 13.233 -24.648 -8.893 1.00 65.12 97 ASP A C 1
ATOM 808 O O . ASP A 1 97 ? 13.770 -24.390 -7.825 1.00 65.12 97 ASP A O 1
ATOM 812 N N . GLN A 1 98 ? 12.628 -23.683 -9.595 1.00 62.16 98 GLN A N 1
ATOM 813 C CA . GLN A 1 98 ? 12.430 -22.336 -9.051 1.00 62.16 98 GLN A CA 1
ATOM 814 C C . GLN A 1 98 ? 11.338 -22.286 -7.958 1.00 62.16 98 GLN A C 1
ATOM 816 O O . GLN A 1 98 ? 11.247 -21.300 -7.226 1.00 62.16 98 GLN A O 1
ATOM 821 N N . TRP A 1 99 ? 10.499 -23.321 -7.860 1.00 63.78 99 TRP A N 1
ATOM 822 C CA . TRP A 1 99 ? 9.306 -23.355 -7.007 1.00 63.78 99 TRP A CA 1
ATOM 823 C C . TRP A 1 99 ? 9.390 -24.351 -5.839 1.00 63.78 99 TRP A C 1
ATOM 825 O O . TRP A 1 99 ? 8.499 -24.336 -4.989 1.00 63.78 99 TRP A O 1
ATOM 835 N N . PHE A 1 100 ? 10.431 -25.187 -5.792 1.00 53.38 100 PHE A N 1
ATOM 836 C CA . PHE A 1 100 ? 10.695 -26.185 -4.748 1.00 53.38 100 PHE A CA 1
ATOM 837 C C . PHE A 1 100 ? 12.065 -25.945 -4.112 1.00 53.38 100 PHE A C 1
ATOM 839 O O . PHE A 1 100 ? 12.200 -26.247 -2.905 1.00 53.38 100 PHE A O 1
#

Sequence (100 aa):
GFERIGPKTALKLIKQHKRLEDIPQIQEQLNEIEFEQIRKIFLNPEVANVDEIKFNEVDYEGIVNYLVKERSFSEDRIQSTLNRLK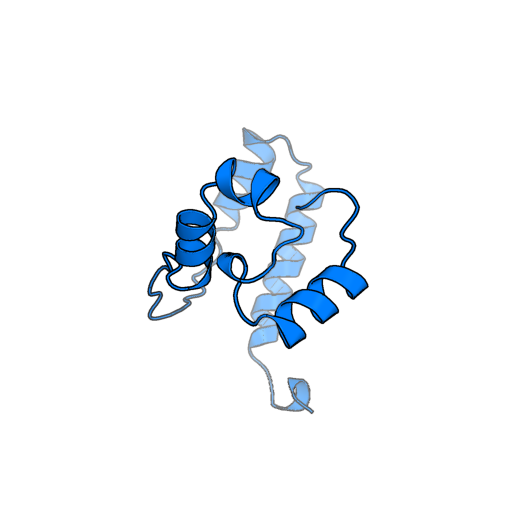KALEKKSQNLDQWF